Protein AF-A0A1H3NRC1-F1 (afdb_monomer_lite)

Foldseek 3Di:
DPPPPDPPDPPVVVVVVVVVVVVVVVVVVVCVVLLVCVVVVPPCSLVVLLVVLLVVLLVVLVVVCVVPVVVVVVDDPVVSVVSSVVSSVVSNVVSVVVSVVSNVVVVVD

pLDDT: mean 89.77, std 11.23, range [44.91, 98.19]

Structure (mmCIF, N/CA/C/O backbone):
data_AF-A0A1H3NRC1-F1
#
_entry.id   AF-A0A1H3NRC1-F1
#
loop_
_atom_site.group_PDB
_atom_site.id
_atom_site.type_symbol
_atom_site.label_atom_id
_atom_site.label_alt_id
_atom_site.label_comp_id
_atom_site.label_asym_id
_atom_site.label_entity_id
_atom_site.label_seq_id
_atom_site.pdbx_PDB_ins_code
_atom_site.Cartn_x
_atom_site.Cartn_y
_atom_site.Cartn_z
_atom_site.occupancy
_atom_site.B_iso_or_equiv
_atom_site.auth_seq_id
_atom_site.auth_comp_id
_atom_site.auth_asym_id
_atom_site.auth_atom_id
_atom_site.pdbx_PDB_model_num
ATOM 1 N N . MET A 1 1 ? -17.530 -25.794 -25.812 1.00 44.91 1 MET A N 1
ATOM 2 C CA . MET A 1 1 ? -16.752 -24.625 -26.272 1.00 44.91 1 MET A CA 1
ATOM 3 C C . MET A 1 1 ? -15.880 -24.192 -25.105 1.00 44.91 1 MET A C 1
ATOM 5 O O . MET A 1 1 ? -16.371 -23.549 -24.188 1.00 44.91 1 MET A O 1
ATOM 9 N N . PHE A 1 2 ? -14.641 -24.684 -25.049 1.00 48.12 2 PHE A N 1
ATOM 10 C CA . PHE A 1 2 ? -13.700 -24.308 -23.996 1.00 48.12 2 PHE A CA 1
ATOM 11 C C . PHE A 1 2 ? -13.270 -22.859 -24.251 1.00 48.12 2 PHE A C 1
ATOM 13 O O . PHE A 1 2 ? -12.447 -22.602 -25.121 1.00 48.12 2 PHE A O 1
ATOM 20 N N . LEU A 1 3 ? -13.864 -21.917 -23.515 1.00 51.00 3 LEU A N 1
ATOM 21 C CA . LEU A 1 3 ? -13.516 -20.488 -23.469 1.00 51.00 3 LEU A CA 1
ATOM 22 C C . LEU A 1 3 ? -12.163 -20.257 -22.756 1.00 51.00 3 LEU A C 1
ATOM 24 O O . LEU A 1 3 ? -12.018 -19.351 -21.945 1.00 51.00 3 LEU A O 1
ATOM 28 N N . GLY A 1 4 ? -11.178 -21.115 -23.018 1.00 59.69 4 GLY A N 1
ATOM 29 C CA . GLY A 1 4 ? -9.797 -20.953 -22.577 1.00 59.69 4 GLY A CA 1
ATOM 30 C C . GLY A 1 4 ? -9.014 -20.261 -23.679 1.00 59.69 4 GLY A C 1
ATOM 31 O O . GLY A 1 4 ? -8.250 -20.914 -24.384 1.00 59.69 4 GLY A O 1
ATOM 32 N N . ALA A 1 5 ? -9.272 -18.970 -23.881 1.00 59.03 5 ALA A N 1
ATOM 33 C CA . ALA A 1 5 ? -8.438 -18.158 -24.754 1.00 59.03 5 ALA A CA 1
ATOM 34 C C . ALA A 1 5 ? -7.034 -18.078 -24.123 1.00 59.03 5 ALA A C 1
ATOM 36 O O . ALA A 1 5 ? -6.894 -17.627 -22.989 1.00 59.03 5 ALA A O 1
ATOM 37 N N . ASP A 1 6 ? -6.036 -18.575 -24.856 1.00 58.72 6 ASP A N 1
ATOM 38 C CA . ASP A 1 6 ? -4.593 -18.508 -24.584 1.00 58.72 6 ASP A CA 1
ATOM 39 C C . ASP A 1 6 ? -4.021 -19.479 -23.534 1.00 58.72 6 ASP A C 1
ATOM 41 O O . ASP A 1 6 ? -3.395 -19.090 -22.547 1.00 58.72 6 ASP A O 1
ATOM 45 N N . PHE A 1 7 ? -4.166 -20.785 -23.791 1.00 63.78 7 PHE A N 1
ATOM 46 C CA . PHE A 1 7 ? -3.307 -21.808 -23.183 1.00 63.78 7 PHE A CA 1
ATOM 47 C C . PHE A 1 7 ? -2.110 -22.158 -24.093 1.00 63.78 7 PHE A C 1
ATOM 49 O O . PHE A 1 7 ? -2.315 -22.402 -25.283 1.00 63.78 7 PHE A O 1
ATOM 56 N N . PRO A 1 8 ? -0.882 -22.283 -23.547 1.00 70.06 8 PRO A N 1
ATOM 57 C CA . PRO A 1 8 ? -0.521 -22.046 -22.150 1.00 70.06 8 PRO A CA 1
ATOM 58 C C . PRO A 1 8 ? -0.483 -20.544 -21.814 1.00 70.06 8 PRO A C 1
ATOM 60 O O . PRO A 1 8 ? -0.090 -19.742 -22.663 1.00 70.06 8 PRO A O 1
ATOM 63 N N . PRO A 1 9 ? -0.845 -20.158 -20.574 1.00 71.25 9 PRO A N 1
ATOM 64 C CA . PRO A 1 9 ? -0.786 -18.765 -20.165 1.00 71.25 9 PRO A CA 1
ATOM 65 C C . PRO A 1 9 ? 0.649 -18.238 -20.313 1.00 71.25 9 PRO A C 1
ATOM 67 O O . PRO A 1 9 ? 1.608 -18.957 -20.002 1.00 71.25 9 PRO A O 1
ATOM 70 N N . PRO A 1 10 ? 0.826 -16.984 -20.760 1.00 79.25 10 PRO A N 1
ATOM 71 C CA . PRO A 1 10 ? 2.148 -16.401 -20.918 1.00 79.25 10 PRO A CA 1
ATOM 72 C C . PRO A 1 10 ? 2.884 -16.413 -19.579 1.00 79.25 10 PRO A C 1
ATOM 74 O O . PRO A 1 10 ? 2.287 -16.191 -18.528 1.00 79.25 10 PRO A O 1
ATOM 77 N N . ILE A 1 11 ? 4.203 -16.612 -19.605 1.00 80.56 11 ILE A N 1
ATOM 78 C CA . ILE A 1 11 ? 4.998 -16.777 -18.376 1.00 80.56 11 ILE A CA 1
ATOM 79 C C . ILE A 1 11 ? 4.831 -15.598 -17.398 1.00 80.56 11 ILE A C 1
ATOM 81 O O . ILE A 1 11 ? 4.873 -15.780 -16.185 1.00 80.56 11 ILE A O 1
ATOM 85 N N . GLY A 1 12 ? 4.571 -14.391 -17.919 1.00 79.56 12 GLY A N 1
ATOM 86 C CA . GLY A 1 12 ? 4.277 -13.191 -17.130 1.00 79.56 12 GLY A CA 1
ATOM 87 C C . GLY A 1 12 ? 3.026 -13.301 -16.252 1.00 79.56 12 GLY A C 1
ATOM 88 O O . GLY A 1 12 ? 2.988 -12.711 -15.176 1.00 79.56 12 GLY A O 1
ATOM 89 N N . PHE A 1 13 ? 2.032 -14.090 -16.663 1.00 83.44 13 PHE A N 1
ATOM 90 C CA . PHE A 1 13 ? 0.821 -14.337 -15.884 1.00 83.44 13 PHE A CA 1
ATOM 91 C C . PHE A 1 13 ? 1.118 -15.130 -14.605 1.00 83.44 13 PHE A C 1
ATOM 93 O O . PHE A 1 13 ? 0.605 -14.794 -13.540 1.00 83.44 13 PHE A O 1
ATOM 100 N N . LEU A 1 14 ? 2.012 -16.123 -14.679 1.00 86.56 14 LEU A N 1
ATOM 101 C CA . LEU A 1 14 ? 2.434 -16.900 -13.507 1.00 86.56 14 LEU A CA 1
ATOM 102 C C . LEU A 1 14 ? 3.141 -16.016 -12.469 1.00 86.56 14 LEU A C 1
ATOM 104 O O . LEU A 1 14 ? 2.874 -16.134 -11.275 1.00 86.56 14 LEU A O 1
ATOM 108 N N . TRP A 1 15 ? 3.986 -15.082 -12.919 1.00 85.44 15 TRP A N 1
ATOM 109 C CA . TRP A 1 15 ? 4.632 -14.102 -12.038 1.00 85.44 15 TRP A CA 1
ATOM 110 C C . TRP A 1 15 ? 3.629 -13.167 -11.362 1.00 85.44 15 TRP A C 1
ATOM 112 O O . TRP A 1 15 ? 3.802 -12.822 -10.194 1.00 85.44 15 TRP A O 1
ATOM 122 N N . LEU A 1 16 ? 2.567 -12.785 -12.073 1.00 87.75 16 LEU A N 1
ATOM 123 C CA . LEU A 1 16 ? 1.500 -11.953 -11.527 1.00 87.75 16 LEU A CA 1
ATOM 124 C C . LEU A 1 16 ? 0.700 -12.713 -10.459 1.00 87.75 16 LEU A C 1
ATOM 126 O O . LEU A 1 16 ? 0.477 -12.167 -9.381 1.00 87.75 16 LEU A O 1
ATOM 130 N N . ILE A 1 17 ? 0.343 -13.979 -10.706 1.00 91.25 17 ILE A N 1
ATOM 131 C CA . ILE A 1 17 ? -0.304 -14.836 -9.696 1.00 91.25 17 ILE A CA 1
ATOM 132 C C . ILE A 1 17 ? 0.574 -14.956 -8.451 1.00 91.25 17 ILE A C 1
ATOM 134 O O . ILE A 1 17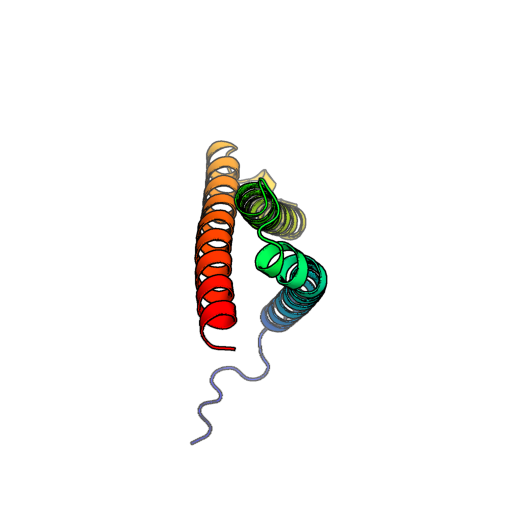 ? 0.080 -14.789 -7.336 1.00 91.25 17 ILE A O 1
ATOM 138 N N . LEU A 1 18 ? 1.872 -15.215 -8.628 1.00 92.19 18 LEU A N 1
ATOM 139 C CA . LEU A 1 18 ? 2.802 -15.334 -7.509 1.00 92.19 18 LEU A CA 1
ATOM 140 C C . LEU A 1 18 ? 2.878 -14.031 -6.701 1.00 92.19 18 LEU A C 1
ATOM 142 O O . LEU A 1 18 ? 2.828 -14.070 -5.473 1.00 92.19 18 LEU A O 1
ATOM 146 N N . LEU A 1 19 ? 2.948 -12.881 -7.377 1.00 92.69 19 LEU A N 1
ATOM 147 C CA . LEU A 1 19 ? 2.934 -11.573 -6.722 1.00 92.69 19 LEU A CA 1
ATOM 148 C C . LEU A 1 19 ? 1.644 -11.362 -5.921 1.00 92.69 19 LEU A C 1
ATOM 150 O O . LEU A 1 19 ? 1.714 -10.950 -4.765 1.00 92.69 19 LEU A O 1
ATOM 154 N N . ILE A 1 20 ? 0.481 -11.681 -6.499 1.00 93.81 20 ILE A N 1
ATOM 155 C CA . ILE A 1 20 ? -0.805 -11.594 -5.793 1.00 93.81 20 ILE A CA 1
ATOM 156 C C . ILE A 1 20 ? -0.803 -12.501 -4.563 1.00 93.81 20 ILE A C 1
ATOM 158 O O . ILE A 1 20 ? -1.180 -12.044 -3.490 1.00 93.81 20 ILE A O 1
ATOM 162 N N . ALA A 1 21 ? -0.343 -13.748 -4.681 1.00 96.38 21 ALA A N 1
ATOM 163 C CA . ALA A 1 21 ? -0.304 -14.684 -3.558 1.00 96.38 21 ALA A CA 1
ATOM 164 C C . ALA A 1 21 ? 0.584 -14.174 -2.407 1.00 96.38 21 ALA A C 1
ATOM 166 O O . ALA A 1 21 ? 0.220 -14.292 -1.236 1.00 96.38 21 ALA A O 1
ATOM 167 N N . ILE A 1 22 ? 1.725 -13.557 -2.729 1.00 96.44 22 ILE A N 1
ATOM 168 C CA . ILE A 1 22 ? 2.610 -12.933 -1.735 1.00 96.44 22 ILE A CA 1
ATOM 169 C C . ILE A 1 22 ? 1.917 -11.740 -1.064 1.00 96.44 22 ILE A C 1
ATOM 171 O O . ILE A 1 22 ? 1.932 -11.634 0.164 1.00 96.44 22 ILE A O 1
ATOM 175 N N . LEU A 1 23 ? 1.301 -10.850 -1.849 1.00 95.94 23 LEU A N 1
ATOM 176 C CA . LEU A 1 23 ? 0.588 -9.683 -1.323 1.00 95.94 23 LEU A CA 1
ATOM 177 C C . LEU A 1 23 ? -0.600 -10.093 -0.445 1.00 95.94 23 LEU A C 1
ATOM 179 O O . LEU A 1 23 ? -0.799 -9.502 0.616 1.00 95.94 23 LEU A O 1
ATOM 183 N N . ASP A 1 24 ? -1.333 -11.132 -0.839 1.00 96.19 24 ASP A N 1
ATOM 184 C CA . ASP A 1 24 ? -2.452 -11.679 -0.075 1.00 96.19 24 ASP A CA 1
ATOM 185 C C . ASP A 1 24 ? -1.984 -12.273 1.258 1.00 96.19 24 ASP A C 1
ATOM 187 O O . ASP A 1 24 ? -2.539 -11.960 2.311 1.00 96.19 24 ASP A O 1
ATOM 191 N N . PHE A 1 25 ? -0.882 -13.030 1.261 1.00 97.50 25 PHE A N 1
ATOM 192 C CA . PHE A 1 25 ? -0.295 -13.535 2.503 1.00 97.50 25 PHE A CA 1
ATOM 193 C C . PHE A 1 25 ? 0.139 -12.404 3.450 1.00 97.50 25 PHE A C 1
ATOM 195 O O . PHE A 1 25 ? -0.124 -12.461 4.658 1.00 97.50 25 PHE A O 1
ATOM 202 N N . ILE A 1 26 ? 0.776 -11.355 2.919 1.00 97.12 26 ILE A N 1
ATOM 203 C CA . ILE A 1 26 ? 1.169 -10.171 3.697 1.00 97.12 26 ILE A CA 1
ATOM 204 C C . ILE A 1 26 ? -0.073 -9.474 4.269 1.00 97.12 26 ILE A C 1
ATOM 206 O O . ILE A 1 26 ? -0.108 -9.148 5.461 1.00 97.12 26 ILE A O 1
ATOM 210 N N . GLN A 1 27 ? -1.109 -9.286 3.450 1.00 96.44 27 GLN A N 1
ATOM 211 C CA . GLN A 1 27 ? -2.373 -8.687 3.869 1.00 96.44 27 GLN A CA 1
ATOM 212 C C . GLN A 1 27 ? -3.078 -9.531 4.932 1.00 96.44 27 GLN A C 1
ATOM 214 O O . GLN A 1 27 ? -3.587 -8.977 5.905 1.00 96.44 27 GLN A O 1
ATOM 219 N N . TYR A 1 28 ? -3.067 -10.856 4.806 1.00 96.62 28 TYR A N 1
ATOM 220 C CA . TYR A 1 28 ? -3.618 -11.771 5.801 1.00 96.62 28 TYR A CA 1
ATOM 221 C C . TYR A 1 28 ? -2.914 -11.618 7.153 1.00 96.62 28 TYR A C 1
ATOM 223 O O . TYR A 1 28 ? -3.568 -11.456 8.187 1.00 96.62 28 TYR A O 1
ATOM 231 N N . LYS A 1 29 ? -1.576 -11.587 7.159 1.00 97.31 29 LYS A N 1
ATOM 232 C CA . LYS A 1 29 ? -0.794 -11.350 8.384 1.00 97.31 29 LYS A CA 1
ATOM 233 C C . LYS A 1 29 ? -1.068 -9.977 8.991 1.00 97.31 29 LYS A C 1
ATOM 235 O O . LYS A 1 29 ? -1.167 -9.859 10.213 1.00 97.31 29 LYS A O 1
ATOM 240 N N . TYR A 1 30 ? -1.230 -8.951 8.160 1.00 96.75 30 TYR A N 1
ATOM 241 C CA . TYR A 1 30 ? -1.640 -7.627 8.622 1.00 96.75 30 TYR A CA 1
ATOM 242 C C . TYR A 1 30 ? -3.041 -7.657 9.254 1.00 96.75 30 TYR A C 1
ATOM 244 O O . TYR A 1 30 ? -3.231 -7.148 10.362 1.00 96.75 30 TYR A O 1
ATOM 252 N N . LEU A 1 31 ? -4.001 -8.316 8.597 1.00 95.44 31 LEU A N 1
ATOM 253 C CA . LEU A 1 31 ? -5.396 -8.421 9.024 1.00 95.44 31 LEU A CA 1
ATOM 254 C C . LEU A 1 31 ? -5.534 -9.083 10.404 1.00 95.44 31 LEU A C 1
ATOM 256 O O . LEU A 1 31 ? -6.299 -8.586 11.234 1.00 95.44 31 LEU A O 1
ATOM 260 N N . GLN A 1 32 ? -4.756 -10.137 10.681 1.00 95.62 32 GLN A N 1
ATOM 261 C CA . GLN A 1 32 ? -4.734 -10.817 11.987 1.00 95.62 32 GLN A CA 1
ATOM 262 C C . GLN A 1 32 ? -4.458 -9.853 13.151 1.00 95.62 32 GLN A C 1
ATOM 264 O O . GLN A 1 32 ? -5.068 -9.970 14.211 1.00 95.62 32 GLN A O 1
ATOM 269 N N . ASN A 1 33 ? -3.579 -8.870 12.942 1.00 94.25 33 ASN A N 1
ATOM 270 C CA . ASN A 1 33 ? -3.253 -7.859 13.947 1.00 94.25 33 ASN A CA 1
ATOM 271 C C . ASN A 1 33 ? -4.196 -6.653 13.895 1.00 94.25 33 ASN A C 1
ATOM 273 O O . ASN A 1 33 ? -4.435 -6.007 14.918 1.00 94.25 33 ASN A O 1
ATOM 277 N N . PHE A 1 34 ? -4.702 -6.322 12.709 1.00 95.38 34 PHE A N 1
ATOM 278 C CA . PHE A 1 34 ? -5.562 -5.170 12.475 1.00 95.38 34 PHE A CA 1
ATOM 279 C C . PHE A 1 34 ? -6.959 -5.355 13.076 1.00 95.38 34 PHE A C 1
ATOM 281 O O . PHE A 1 34 ? -7.454 -4.434 13.722 1.00 95.38 34 PHE A O 1
ATOM 288 N N . LEU A 1 35 ? -7.578 -6.533 12.930 1.00 94.62 35 LEU A N 1
ATOM 289 C CA . LEU A 1 35 ? -8.944 -6.782 13.412 1.00 94.62 35 LEU A CA 1
ATOM 290 C C . LEU A 1 35 ? -9.106 -6.614 14.936 1.00 94.62 35 LEU A C 1
ATOM 292 O O . LEU A 1 35 ? -10.023 -5.890 15.337 1.00 94.62 35 LEU A O 1
ATOM 296 N N . PRO A 1 36 ? -8.240 -7.186 15.802 1.00 94.12 36 PRO A N 1
ATOM 297 C CA . PRO A 1 36 ? -8.309 -6.938 17.244 1.00 94.12 36 PRO A CA 1
ATOM 298 C C . PRO A 1 36 ? -8.155 -5.452 17.584 1.00 94.12 36 PRO A C 1
ATOM 300 O O . PRO A 1 36 ? -8.944 -4.899 18.345 1.00 94.12 36 PRO A O 1
ATOM 303 N N . GLN A 1 37 ? -7.203 -4.767 16.942 1.00 94.38 37 GLN A N 1
ATOM 304 C CA . GLN A 1 37 ? -6.969 -3.336 17.165 1.00 94.38 37 GLN A CA 1
ATOM 305 C C . GLN A 1 37 ? -8.151 -2.470 16.707 1.00 94.38 37 GLN A C 1
ATOM 307 O O . GLN A 1 37 ? -8.426 -1.431 17.315 1.00 94.38 37 GLN A O 1
ATOM 312 N N . LEU A 1 38 ? -8.839 -2.885 15.639 1.00 93.00 38 LEU A N 1
ATOM 313 C CA . LEU A 1 38 ? -10.028 -2.212 15.126 1.00 93.00 38 LEU A CA 1
ATOM 314 C C . LEU A 1 38 ? -11.201 -2.377 16.096 1.00 93.00 38 LEU A C 1
ATOM 316 O O . LEU A 1 38 ? -11.886 -1.397 16.392 1.00 93.00 38 LEU A O 1
ATOM 320 N N . ARG A 1 39 ? -11.377 -3.582 16.654 1.00 91.75 39 ARG A N 1
ATOM 321 C CA . ARG A 1 39 ? -12.379 -3.872 17.692 1.00 91.75 39 ARG A CA 1
ATOM 322 C C . ARG A 1 39 ? -12.138 -3.056 18.964 1.00 91.75 39 ARG A C 1
ATOM 324 O O . ARG A 1 39 ? -13.0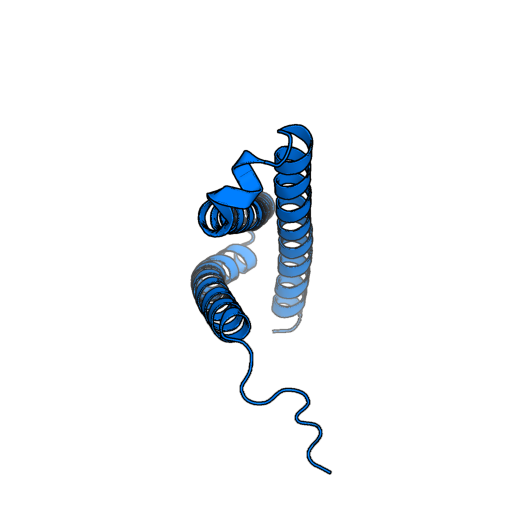76 -2.480 19.506 1.00 91.75 39 ARG A O 1
ATOM 331 N N . GLU A 1 40 ? -10.885 -2.940 19.393 1.00 93.00 40 GLU A N 1
ATOM 332 C CA . GLU A 1 40 ? -10.472 -2.146 20.561 1.00 93.00 4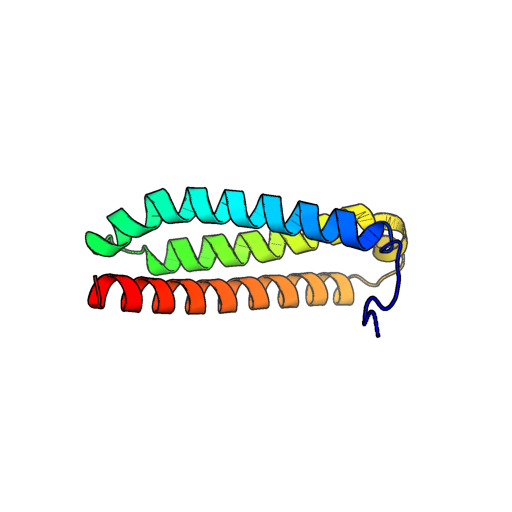0 GLU A CA 1
ATOM 333 C C . GLU A 1 40 ? -10.474 -0.625 20.313 1.00 93.00 40 GLU A C 1
ATOM 335 O O . GLU A 1 40 ? -10.144 0.150 21.211 1.00 93.00 40 GLU A O 1
ATOM 340 N N . LYS A 1 41 ? -10.837 -0.166 19.103 1.00 87.56 41 LYS A N 1
ATOM 341 C CA . LYS A 1 41 ? -10.853 1.256 18.704 1.00 87.56 41 LYS A CA 1
ATOM 342 C C . LYS A 1 41 ? -9.529 1.971 19.000 1.00 87.56 41 LYS A C 1
ATOM 344 O O . LYS A 1 41 ? -9.502 3.118 19.455 1.00 87.56 41 LYS A O 1
ATOM 349 N N . LYS A 1 42 ? -8.410 1.295 18.729 1.00 89.69 42 LYS A N 1
ATOM 350 C CA . LYS A 1 42 ? -7.071 1.827 18.998 1.00 89.69 42 LYS A CA 1
ATOM 351 C C . LYS A 1 42 ? -6.851 3.160 18.273 1.00 89.69 42 LYS A C 1
ATOM 353 O O . LYS A 1 42 ? -7.158 3.307 17.087 1.00 89.69 42 LYS A O 1
ATOM 358 N N . LYS A 1 43 ? -6.274 4.141 18.977 1.00 89.44 43 LYS A N 1
ATOM 359 C CA . LYS A 1 43 ? -5.975 5.466 18.409 1.00 89.44 43 LYS A CA 1
ATOM 360 C C . LYS A 1 43 ? -5.051 5.350 17.189 1.00 89.44 43 LYS A C 1
ATOM 362 O O . LYS A 1 43 ? -4.129 4.534 17.165 1.00 89.44 43 LYS A O 1
ATOM 367 N N . ASN A 1 44 ? -5.286 6.207 16.195 1.00 92.50 44 ASN A N 1
ATOM 368 C CA . ASN A 1 44 ? -4.495 6.339 14.962 1.00 92.50 44 ASN A CA 1
ATOM 369 C C . ASN A 1 44 ? -4.426 5.077 14.080 1.00 92.50 44 ASN A C 1
ATOM 371 O O . ASN A 1 44 ? -3.582 5.004 13.186 1.00 92.50 44 ASN A O 1
ATOM 375 N N . LEU A 1 45 ? -5.302 4.087 14.288 1.00 94.44 45 LEU A N 1
ATOM 376 C CA . LEU A 1 45 ? -5.282 2.849 13.503 1.00 94.44 45 LEU A CA 1
ATOM 377 C C . LEU A 1 45 ? -5.582 3.094 12.017 1.00 94.44 45 LEU A C 1
ATOM 379 O O . LEU A 1 45 ? -4.936 2.489 11.167 1.00 94.44 45 LEU A O 1
ATOM 383 N N . PHE A 1 46 ? -6.486 4.029 11.704 1.00 95.38 46 PHE A N 1
ATOM 384 C CA . PHE A 1 46 ? -6.784 4.418 10.322 1.00 95.38 46 PHE A CA 1
ATOM 385 C C . PHE A 1 46 ? -5.538 4.928 9.596 1.00 95.38 46 PHE A C 1
ATOM 387 O O . PHE A 1 46 ? -5.240 4.474 8.499 1.00 95.38 46 PHE A O 1
ATOM 394 N N . ILE A 1 47 ? -4.767 5.813 10.237 1.00 96.12 47 ILE A N 1
ATOM 395 C CA . ILE A 1 47 ? -3.537 6.372 9.659 1.00 96.12 47 ILE A CA 1
ATOM 396 C C . ILE A 1 47 ? -2.504 5.264 9.437 1.00 96.12 47 ILE A C 1
ATOM 398 O O . ILE A 1 47 ? -1.892 5.201 8.375 1.00 96.12 47 ILE A O 1
ATOM 402 N N . LYS A 1 48 ? -2.336 4.349 10.401 1.00 95.88 48 LYS A N 1
ATOM 403 C CA . LYS A 1 48 ? -1.421 3.204 10.255 1.00 95.88 48 LYS A CA 1
ATOM 404 C C . LYS A 1 48 ? -1.814 2.298 9.087 1.00 95.88 48 LYS A C 1
ATOM 406 O O . LYS A 1 48 ? -0.945 1.882 8.332 1.00 95.88 48 LYS A O 1
ATOM 411 N N . ASN A 1 49 ? -3.106 2.019 8.934 1.00 96.56 49 ASN A N 1
ATOM 412 C CA . ASN A 1 49 ? -3.658 1.267 7.808 1.00 96.56 49 ASN A CA 1
ATOM 413 C C . ASN A 1 49 ? -3.435 1.981 6.476 1.00 96.56 49 ASN A C 1
ATOM 415 O O . ASN A 1 49 ? -2.922 1.392 5.530 1.00 96.56 49 ASN A O 1
ATOM 419 N N . PHE A 1 50 ? -3.763 3.268 6.423 1.00 97.38 50 PHE A N 1
ATOM 420 C CA . PHE A 1 50 ? -3.579 4.087 5.235 1.00 97.38 50 PHE A CA 1
ATOM 421 C C . PHE A 1 50 ? -2.112 4.100 4.783 1.00 97.38 50 PHE A C 1
ATOM 423 O O . PHE A 1 50 ? -1.820 3.833 3.617 1.00 97.38 50 PHE A O 1
ATOM 430 N N . LEU A 1 51 ? -1.179 4.323 5.715 1.00 97.31 51 LEU A N 1
ATOM 431 C CA . LEU A 1 51 ? 0.256 4.274 5.438 1.00 97.31 51 LEU A CA 1
ATOM 432 C C . LEU A 1 51 ? 0.714 2.883 4.998 1.00 97.31 51 LEU A C 1
ATOM 434 O O . LEU A 1 51 ? 1.470 2.792 4.038 1.00 97.31 51 LEU A O 1
ATOM 438 N N . PHE A 1 52 ? 0.245 1.813 5.645 1.00 97.44 52 PHE A N 1
ATOM 439 C CA . PHE A 1 52 ? 0.596 0.440 5.270 1.00 97.44 52 PHE A CA 1
ATOM 440 C C . PHE A 1 52 ? 0.275 0.152 3.797 1.00 97.44 52 PHE A C 1
ATOM 442 O O . PHE A 1 52 ? 1.153 -0.279 3.052 1.00 97.44 52 PHE A O 1
ATOM 449 N N . PHE A 1 53 ? -0.943 0.464 3.350 1.00 97.88 53 PHE A N 1
ATOM 450 C CA . PHE A 1 53 ? -1.335 0.225 1.960 1.00 97.88 53 PHE A CA 1
ATOM 451 C C . PHE A 1 53 ? -0.689 1.200 0.967 1.00 97.88 53 PHE A C 1
ATOM 453 O O . PHE A 1 53 ? -0.344 0.798 -0.143 1.00 97.88 53 PHE A O 1
ATOM 460 N N . THR A 1 54 ? -0.454 2.453 1.367 1.00 97.88 54 THR A N 1
ATOM 461 C CA . THR A 1 54 ? 0.256 3.433 0.524 1.00 97.88 54 THR A CA 1
ATOM 462 C C . THR A 1 54 ? 1.710 3.009 0.299 1.00 97.88 54 THR A C 1
ATOM 464 O O . THR A 1 54 ? 2.184 2.989 -0.836 1.00 97.88 54 THR A O 1
ATOM 467 N N . ILE A 1 55 ? 2.408 2.600 1.366 1.00 97.69 55 ILE A N 1
ATOM 468 C CA . ILE A 1 55 ? 3.772 2.057 1.299 1.00 97.69 55 ILE A CA 1
ATOM 469 C C . ILE A 1 55 ? 3.786 0.761 0.484 1.00 97.69 55 ILE A C 1
ATOM 471 O O . ILE A 1 55 ? 4.694 0.572 -0.318 1.00 97.69 55 ILE A O 1
ATOM 475 N N . GLY A 1 56 ? 2.772 -0.098 0.631 1.00 97.00 56 GLY A N 1
ATOM 476 C CA . GLY A 1 56 ? 2.605 -1.292 -0.199 1.00 97.00 56 GLY A CA 1
ATOM 477 C C . GLY A 1 56 ? 2.528 -0.964 -1.694 1.00 97.00 56 GLY A C 1
ATOM 478 O O . GLY A 1 56 ? 3.250 -1.565 -2.486 1.00 97.00 56 GLY A O 1
ATOM 479 N N . GLY A 1 57 ? 1.732 0.040 -2.079 1.00 96.94 57 GLY A N 1
ATOM 480 C CA . GLY A 1 57 ? 1.654 0.522 -3.464 1.00 96.94 57 GLY A CA 1
ATOM 481 C C . GLY A 1 57 ? 2.994 1.042 -3.996 1.00 96.94 57 GLY A C 1
ATOM 482 O O . GLY A 1 57 ? 3.406 0.685 -5.101 1.00 96.94 57 GLY A O 1
ATOM 483 N N . ILE A 1 58 ? 3.728 1.808 -3.181 1.00 97.44 58 ILE A N 1
ATOM 484 C CA . ILE A 1 58 ? 5.086 2.272 -3.517 1.00 97.44 58 ILE A CA 1
ATOM 485 C C . ILE A 1 58 ? 6.046 1.085 -3.673 1.00 97.44 58 ILE A C 1
ATOM 487 O O . ILE A 1 58 ? 6.806 1.034 -4.637 1.00 97.44 58 ILE A O 1
ATOM 491 N N . ALA A 1 59 ? 6.008 0.111 -2.763 1.00 96.62 59 ALA A N 1
ATOM 492 C CA . ALA A 1 59 ? 6.875 -1.063 -2.808 1.00 96.62 59 ALA A CA 1
ATOM 493 C C . ALA A 1 59 ? 6.631 -1.902 -4.070 1.00 96.62 59 ALA A C 1
ATOM 495 O O . ALA A 1 59 ? 7.586 -2.276 -4.751 1.00 96.62 59 ALA A O 1
ATOM 496 N N . VAL A 1 60 ? 5.363 -2.129 -4.432 1.00 95.88 60 VAL A N 1
ATOM 497 C CA . VAL A 1 60 ? 4.989 -2.800 -5.687 1.00 95.88 60 VAL A CA 1
ATOM 498 C C . VAL A 1 60 ? 5.487 -2.001 -6.891 1.00 95.88 60 VAL A C 1
ATOM 500 O O . VAL A 1 60 ? 6.076 -2.574 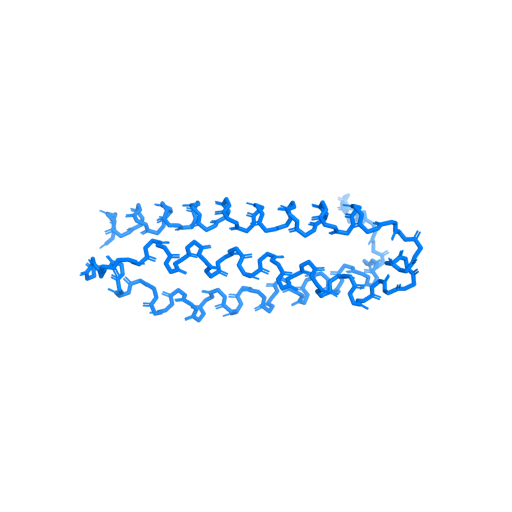-7.806 1.00 95.88 60 VAL A O 1
ATOM 503 N N . SER A 1 61 ? 5.328 -0.676 -6.877 1.00 95.44 61 SER A N 1
ATOM 504 C CA . SER A 1 61 ? 5.847 0.192 -7.936 1.00 95.44 61 SER A CA 1
ATOM 505 C C . SER A 1 61 ? 7.353 0.039 -8.134 1.00 95.44 61 SER A C 1
ATOM 507 O O . SER A 1 61 ? 7.815 -0.173 -9.256 1.00 95.44 61 SER A O 1
ATOM 509 N N . LEU A 1 62 ? 8.122 0.126 -7.047 1.00 94.38 62 LEU A N 1
ATOM 510 C CA . LEU A 1 62 ? 9.578 -0.014 -7.078 1.00 94.38 62 LEU A CA 1
ATOM 511 C C . LEU A 1 62 ? 10.001 -1.411 -7.538 1.00 94.38 62 LEU A C 1
ATOM 513 O O . LEU A 1 62 ? 10.941 -1.535 -8.319 1.00 94.38 62 LEU A O 1
ATOM 517 N N . PHE A 1 63 ? 9.280 -2.452 -7.118 1.00 93.38 63 PHE A N 1
ATOM 518 C CA . PHE A 1 63 ? 9.515 -3.821 -7.568 1.00 93.38 63 PHE A CA 1
ATOM 519 C C . PHE A 1 63 ? 9.372 -3.957 -9.092 1.00 93.38 63 PHE A C 1
ATOM 521 O O . PHE A 1 63 ? 10.254 -4.514 -9.749 1.00 93.38 63 PHE A O 1
ATOM 528 N N . PHE A 1 64 ? 8.319 -3.381 -9.683 1.00 90.94 64 PHE A N 1
ATOM 529 C CA . PHE A 1 64 ? 8.144 -3.381 -11.140 1.00 90.94 64 PHE A CA 1
ATOM 530 C C . PHE A 1 64 ? 9.242 -2.599 -11.866 1.00 90.94 64 PHE A C 1
ATOM 532 O O . PHE A 1 64 ? 9.773 -3.085 -12.869 1.00 90.94 64 PHE A O 1
ATOM 539 N N . LEU A 1 65 ? 9.616 -1.425 -11.350 1.00 91.19 65 LEU A N 1
ATOM 540 C CA . LEU A 1 65 ? 10.697 -0.615 -11.920 1.00 91.19 65 LEU A CA 1
ATOM 541 C C . LEU A 1 65 ? 12.049 -1.342 -11.870 1.00 91.19 65 LEU A C 1
ATOM 543 O O . LEU A 1 65 ? 12.817 -1.254 -12.830 1.00 91.19 65 LEU A O 1
ATOM 547 N N . ALA A 1 66 ? 12.313 -2.099 -10.801 1.00 89.06 66 ALA A N 1
ATOM 548 C CA . ALA A 1 66 ? 13.525 -2.901 -10.654 1.00 89.06 66 ALA A CA 1
ATOM 549 C C . ALA A 1 66 ? 13.572 -4.074 -11.649 1.00 89.06 66 ALA A C 1
ATOM 551 O O . ALA A 1 66 ? 14.609 -4.320 -12.265 1.00 89.06 66 ALA A O 1
ATOM 552 N N . ILE A 1 67 ? 12.449 -4.769 -11.868 1.00 87.50 67 ILE A N 1
ATOM 553 C CA . ILE A 1 67 ? 12.372 -5.874 -12.843 1.00 87.50 67 ILE A CA 1
ATOM 554 C C . ILE A 1 67 ? 12.516 -5.363 -14.280 1.00 87.50 67 ILE A C 1
ATOM 556 O O . ILE A 1 67 ? 13.151 -6.007 -15.118 1.00 87.50 67 ILE A O 1
ATOM 560 N N . LYS A 1 68 ? 11.934 -4.201 -14.590 1.00 84.81 68 LYS A N 1
ATOM 561 C CA . LYS A 1 68 ? 11.952 -3.598 -15.931 1.00 84.81 68 LYS A CA 1
ATOM 562 C C . LYS A 1 68 ? 13.066 -2.561 -16.106 1.00 84.81 68 LYS A C 1
ATOM 564 O O . LYS A 1 68 ? 12.914 -1.648 -16.909 1.00 84.81 68 LYS A O 1
ATOM 569 N N . ASN A 1 69 ? 14.209 -2.745 -15.438 1.00 78.69 69 ASN A N 1
ATOM 570 C CA . ASN A 1 69 ? 15.302 -1.766 -15.371 1.00 78.69 69 ASN A CA 1
ATOM 571 C C . ASN A 1 69 ? 15.729 -1.179 -16.734 1.00 78.69 69 ASN A C 1
ATOM 573 O O . ASN A 1 69 ? 15.924 0.023 -16.843 1.00 78.69 69 ASN A O 1
ATOM 577 N N . LYS A 1 70 ? 15.813 -1.996 -17.798 1.00 76.56 70 LYS A N 1
ATOM 578 C CA . LYS A 1 70 ? 16.148 -1.499 -19.149 1.00 76.56 70 LYS A CA 1
ATOM 579 C C . LYS A 1 70 ? 15.167 -0.432 -19.646 1.00 76.56 70 LYS A C 1
ATOM 581 O O . LYS A 1 70 ? 15.592 0.605 -20.124 1.00 76.56 70 LYS A O 1
ATOM 586 N N . ILE A 1 71 ? 13.871 -0.682 -19.472 1.00 75.62 71 ILE A N 1
ATOM 587 C CA . ILE A 1 71 ? 12.809 0.251 -19.853 1.00 75.62 71 ILE A CA 1
ATOM 588 C C . ILE A 1 71 ? 12.822 1.452 -18.895 1.00 75.62 71 ILE A C 1
ATOM 590 O O . ILE A 1 71 ? 12.709 2.589 -19.329 1.00 75.62 71 ILE A O 1
ATOM 594 N N . THR A 1 72 ? 13.032 1.222 -17.597 1.00 77.62 72 THR A N 1
ATOM 595 C CA . THR A 1 72 ? 13.124 2.285 -16.583 1.00 77.62 72 THR A CA 1
ATOM 596 C C . THR A 1 72 ? 14.234 3.299 -16.881 1.00 77.62 72 THR A C 1
ATOM 598 O O . THR A 1 72 ? 14.026 4.487 -16.670 1.00 77.62 72 THR A O 1
ATOM 601 N N . LEU A 1 73 ? 15.387 2.853 -17.391 1.00 77.56 73 LEU A N 1
ATOM 602 C CA . LEU A 1 73 ? 16.519 3.724 -17.741 1.00 77.56 73 LEU A CA 1
ATOM 603 C C . LEU A 1 73 ? 16.260 4.594 -18.981 1.00 77.56 73 LEU A C 1
ATOM 605 O O . LEU A 1 73 ? 16.867 5.652 -19.120 1.00 77.56 73 LEU A O 1
ATOM 609 N N . GLU A 1 74 ? 15.369 4.157 -19.871 1.00 83.44 74 GLU A N 1
ATOM 610 C CA . GLU A 1 74 ? 14.992 4.887 -21.089 1.00 83.44 74 GLU A CA 1
ATOM 611 C C . GLU A 1 74 ? 13.844 5.879 -20.845 1.00 83.44 74 GLU A C 1
ATOM 613 O O . GLU A 1 74 ? 13.639 6.819 -21.616 1.00 83.44 74 GLU A O 1
ATOM 618 N N . ILE A 1 75 ? 13.087 5.690 -19.764 1.00 83.81 75 ILE A N 1
ATOM 619 C CA . ILE A 1 75 ? 11.953 6.536 -19.413 1.00 83.81 75 ILE A CA 1
ATOM 620 C C . ILE A 1 75 ? 12.429 7.759 -18.607 1.00 83.81 75 ILE A C 1
ATOM 622 O O . ILE A 1 75 ? 13.170 7.649 -17.634 1.00 83.81 75 ILE A O 1
ATOM 626 N N . GLY A 1 76 ? 11.935 8.950 -18.963 1.00 88.31 76 GLY A N 1
ATOM 627 C CA . GLY A 1 76 ? 12.215 10.183 -18.221 1.00 88.31 76 GLY A CA 1
ATOM 628 C C . GLY A 1 76 ? 11.739 10.154 -16.758 1.00 88.31 76 GLY A C 1
ATOM 629 O O . GLY A 1 76 ? 10.698 9.583 -16.433 1.00 88.31 76 GLY A O 1
ATOM 630 N N . MET A 1 77 ? 12.470 10.845 -15.876 1.00 89.06 77 MET A N 1
ATOM 631 C CA . MET A 1 77 ? 12.224 10.865 -14.423 1.00 89.06 77 MET A CA 1
ATOM 632 C C . MET A 1 77 ? 10.789 11.271 -14.038 1.00 89.06 77 MET A C 1
ATOM 634 O O . MET A 1 77 ? 10.230 10.752 -13.074 1.00 89.06 77 MET A O 1
ATOM 638 N N . SER A 1 78 ? 10.157 12.158 -14.812 1.00 91.75 78 SER A N 1
ATOM 639 C CA . SER A 1 78 ? 8.761 12.565 -14.608 1.00 91.75 78 SER A CA 1
ATOM 640 C C . SER A 1 78 ? 7.789 11.385 -14.685 1.00 91.75 78 SER A C 1
ATOM 642 O O . SER A 1 78 ? 6.917 11.250 -13.831 1.00 91.75 78 SER A O 1
ATOM 644 N N . ASN A 1 79 ? 7.969 10.489 -15.654 1.00 92.00 79 ASN A N 1
ATOM 645 C CA . ASN A 1 79 ? 7.118 9.313 -15.829 1.00 92.00 79 ASN A CA 1
ATOM 646 C C . ASN A 1 79 ? 7.317 8.294 -14.700 1.00 92.00 79 ASN A C 1
ATOM 648 O O . ASN A 1 79 ? 6.347 7.684 -14.257 1.00 92.00 79 ASN A O 1
ATOM 652 N N . ILE A 1 80 ? 8.546 8.147 -14.188 1.00 92.62 80 ILE A N 1
ATOM 653 C CA . ILE A 1 80 ? 8.835 7.299 -13.020 1.00 92.62 80 ILE A CA 1
ATOM 654 C C . ILE A 1 80 ? 8.084 7.819 -11.789 1.00 92.62 80 ILE A C 1
ATOM 656 O O . ILE A 1 80 ? 7.438 7.047 -11.079 1.00 92.62 80 ILE A O 1
ATOM 660 N N . ILE A 1 81 ? 8.128 9.133 -11.553 1.00 94.56 81 ILE A N 1
ATOM 661 C CA . ILE A 1 81 ? 7.424 9.766 -10.431 1.00 94.56 81 ILE A CA 1
ATOM 662 C C . ILE A 1 81 ? 5.910 9.589 -10.577 1.00 94.56 81 ILE A C 1
ATOM 664 O O . ILE A 1 81 ? 5.251 9.216 -9.608 1.00 94.56 81 ILE A O 1
ATOM 668 N N . ILE A 1 82 ? 5.360 9.804 -11.777 1.00 95.69 82 ILE A N 1
ATOM 669 C CA . ILE A 1 82 ? 3.929 9.607 -12.050 1.00 95.69 82 ILE A CA 1
ATOM 670 C C . ILE A 1 82 ? 3.530 8.151 -11.795 1.00 95.69 82 ILE A C 1
ATOM 672 O O . ILE A 1 82 ? 2.529 7.907 -11.128 1.00 95.69 82 ILE A O 1
ATOM 676 N N . TRP A 1 83 ? 4.323 7.183 -12.258 1.00 94.94 83 TRP A N 1
ATOM 677 C CA . TRP A 1 83 ? 4.071 5.759 -12.033 1.00 94.94 83 TRP A CA 1
ATOM 678 C C . TRP A 1 83 ? 4.001 5.410 -10.540 1.00 94.94 83 TRP A C 1
ATOM 680 O O . TRP A 1 83 ? 3.028 4.801 -10.086 1.00 94.94 83 TRP A O 1
ATOM 690 N N . ILE A 1 84 ? 4.988 5.868 -9.761 1.00 96.19 84 ILE A N 1
ATOM 691 C CA . ILE A 1 84 ? 5.008 5.672 -8.306 1.00 96.19 84 ILE A CA 1
ATOM 692 C C . ILE A 1 84 ? 3.798 6.347 -7.657 1.00 96.19 84 ILE A C 1
ATOM 694 O O . ILE A 1 84 ? 3.139 5.732 -6.820 1.00 96.19 84 ILE A O 1
ATOM 698 N N . ALA A 1 85 ? 3.476 7.582 -8.049 1.00 97.19 85 ALA A N 1
ATOM 699 C CA . ALA A 1 85 ? 2.345 8.322 -7.500 1.00 97.19 85 ALA A CA 1
ATOM 700 C C . ALA A 1 85 ? 1.006 7.622 -7.778 1.00 97.19 85 ALA A C 1
ATOM 702 O O . ALA A 1 85 ? 0.177 7.513 -6.876 1.00 97.19 85 ALA A O 1
ATOM 703 N N . VAL A 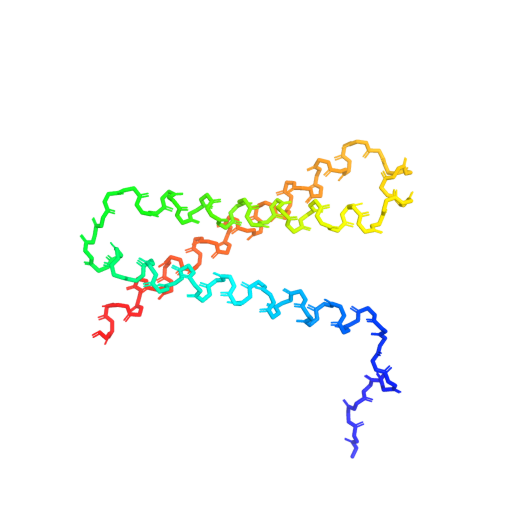1 86 ? 0.809 7.096 -8.991 1.00 97.81 86 VAL A N 1
ATOM 704 C CA . VAL A 1 86 ? -0.406 6.363 -9.376 1.00 97.81 86 VAL A CA 1
ATOM 705 C C . VAL A 1 86 ? -0.564 5.091 -8.546 1.00 97.81 86 VAL A C 1
ATOM 707 O O . VAL A 1 86 ? -1.643 4.852 -8.004 1.00 97.81 86 VAL A O 1
ATOM 710 N N . LEU A 1 87 ? 0.496 4.292 -8.386 1.00 97.44 87 LEU A N 1
ATOM 711 C CA . LEU A 1 87 ? 0.422 3.065 -7.586 1.00 97.44 87 LEU A CA 1
ATOM 712 C C . LEU A 1 87 ? 0.311 3.338 -6.082 1.00 97.44 87 LEU A C 1
ATOM 714 O O . LEU A 1 87 ? -0.414 2.625 -5.386 1.00 97.44 87 LEU A O 1
ATOM 718 N N . ALA A 1 88 ? 0.957 4.389 -5.577 1.00 97.81 88 ALA A N 1
ATOM 719 C CA . ALA A 1 88 ? 0.778 4.844 -4.201 1.00 97.81 88 ALA A CA 1
ATOM 720 C C . ALA A 1 88 ? -0.676 5.267 -3.943 1.00 97.81 88 ALA A C 1
ATOM 722 O O . ALA A 1 88 ? -1.259 4.883 -2.930 1.00 97.81 88 ALA A O 1
ATOM 723 N N . LEU A 1 89 ? -1.279 6.008 -4.878 1.00 98.06 89 LEU A N 1
ATOM 724 C CA . LEU A 1 89 ? -2.670 6.449 -4.801 1.00 98.06 89 LEU A CA 1
ATOM 725 C C . LEU A 1 89 ? -3.648 5.272 -4.909 1.00 98.06 89 LEU A C 1
ATOM 727 O O . LEU A 1 89 ? -4.607 5.210 -4.143 1.00 98.06 89 LEU A O 1
ATOM 731 N N . ALA A 1 90 ? -3.382 4.302 -5.786 1.00 97.88 90 ALA A 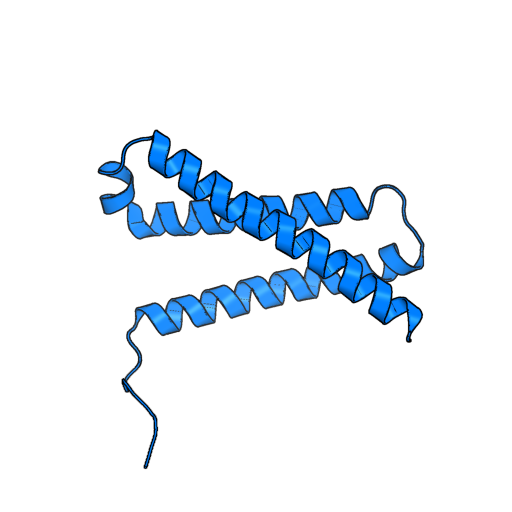N 1
ATOM 732 C CA . ALA A 1 90 ? -4.156 3.063 -5.850 1.00 97.88 90 ALA A CA 1
ATOM 733 C C . ALA A 1 90 ? -4.097 2.292 -4.518 1.00 97.88 90 ALA A C 1
ATOM 735 O O . ALA A 1 90 ? -5.135 1.870 -4.004 1.00 97.88 90 ALA A O 1
ATOM 736 N N . GLY A 1 91 ? -2.907 2.179 -3.916 1.00 97.56 91 GLY A N 1
ATOM 737 C CA . GLY A 1 91 ? -2.726 1.604 -2.580 1.00 97.56 91 GLY A CA 1
ATOM 738 C C . GLY A 1 91 ? -3.491 2.377 -1.502 1.00 97.56 91 GLY A C 1
ATOM 739 O O . GLY A 1 91 ? -4.202 1.782 -0.698 1.00 97.56 91 GLY A O 1
ATOM 740 N N . ALA A 1 92 ? -3.427 3.708 -1.519 1.00 97.94 92 ALA A N 1
ATOM 741 C CA . ALA A 1 92 ? -4.164 4.567 -0.595 1.00 97.94 92 ALA A CA 1
ATOM 742 C C . ALA A 1 92 ? -5.686 4.351 -0.687 1.00 97.94 92 ALA A C 1
ATOM 744 O O . ALA A 1 92 ? -6.336 4.127 0.337 1.00 97.94 92 ALA A O 1
ATOM 745 N N . ILE A 1 93 ? -6.248 4.355 -1.903 1.00 98.19 93 ILE A N 1
ATOM 746 C CA . ILE A 1 93 ? -7.674 4.073 -2.146 1.00 98.19 93 ILE A CA 1
ATOM 747 C C . ILE A 1 93 ? -8.030 2.679 -1.629 1.00 98.19 93 ILE A C 1
ATOM 749 O O . ILE A 1 93 ? -9.010 2.527 -0.898 1.00 98.19 93 ILE A O 1
ATOM 753 N N . TYR A 1 94 ? -7.209 1.674 -1.944 1.00 96.81 94 TYR A N 1
ATOM 754 C CA . TYR A 1 94 ? -7.425 0.314 -1.465 1.00 96.81 94 TYR A CA 1
ATOM 755 C C . TYR A 1 94 ? -7.438 0.243 0.066 1.00 96.81 94 TYR A C 1
ATOM 757 O O . TYR A 1 94 ? -8.331 -0.373 0.642 1.00 96.81 94 TYR A O 1
ATOM 765 N N . GLY A 1 95 ? -6.520 0.937 0.744 1.00 97.19 95 GLY A N 1
ATOM 766 C CA . GLY A 1 95 ? -6.490 1.006 2.204 1.00 97.19 95 GLY A CA 1
ATOM 767 C C . GLY A 1 95 ? -7.735 1.654 2.809 1.00 97.19 95 GLY A C 1
ATOM 768 O O . GLY A 1 95 ? -8.223 1.193 3.846 1.00 97.19 95 GLY A O 1
ATOM 769 N N . VAL A 1 96 ? -8.290 2.681 2.158 1.00 97.81 96 VAL A N 1
ATOM 770 C CA . VAL A 1 96 ? -9.568 3.295 2.554 1.00 97.81 96 VAL A CA 1
ATOM 771 C C . VAL A 1 96 ? -10.719 2.297 2.390 1.00 97.81 96 VAL A C 1
ATOM 773 O O . VAL A 1 96 ? -11.492 2.097 3.329 1.00 97.81 96 VAL A O 1
ATOM 776 N N . CYS A 1 97 ? -10.810 1.619 1.243 1.00 97.81 97 CYS A N 1
ATOM 777 C CA . CYS A 1 97 ? -11.819 0.584 1.004 1.00 97.81 97 CYS A CA 1
ATOM 778 C C . CYS A 1 97 ? -11.710 -0.566 2.016 1.00 97.81 97 CYS A C 1
ATOM 780 O O . CYS A 1 97 ? -12.715 -0.961 2.607 1.00 97.81 97 CYS A O 1
ATOM 782 N N . PHE A 1 98 ? -10.494 -1.054 2.268 1.00 96.94 98 PHE A N 1
ATOM 783 C CA . PHE A 1 98 ? -10.204 -2.110 3.235 1.00 96.94 98 PHE A CA 1
ATOM 784 C C . PHE A 1 98 ? -10.660 -1.725 4.644 1.00 96.94 98 PHE A C 1
ATOM 786 O O . PHE A 1 98 ? -11.276 -2.534 5.342 1.00 96.94 98 PHE A O 1
ATOM 793 N N . TRP A 1 99 ? -10.411 -0.480 5.058 1.00 96.94 99 TRP A N 1
ATOM 794 C CA . TRP A 1 99 ? -10.875 0.025 6.347 1.00 96.94 99 TRP A CA 1
ATOM 795 C C . TRP A 1 99 ? -12.399 -0.038 6.463 1.00 96.94 99 TRP A C 1
ATOM 797 O O . TRP A 1 99 ? -12.923 -0.632 7.407 1.00 96.94 99 TRP A O 1
ATOM 807 N N . PHE A 1 100 ? -13.118 0.551 5.501 1.00 96.56 100 PHE A N 1
ATOM 808 C CA . PHE A 1 100 ? -14.580 0.583 5.537 1.00 96.56 100 PHE A CA 1
ATOM 809 C C . PHE A 1 100 ? -15.187 -0.815 5.467 1.00 96.56 100 PHE A C 1
ATOM 811 O O . PHE A 1 100 ? -16.105 -1.113 6.229 1.00 96.56 100 PHE A O 1
ATOM 818 N N . PHE A 1 101 ? -14.646 -1.686 4.616 1.00 96.31 101 PHE A N 1
ATOM 819 C CA . PHE A 1 101 ? -15.093 -3.068 4.496 1.00 96.31 101 PHE A CA 1
ATOM 820 C C . PHE A 1 101 ? -14.977 -3.823 5.828 1.00 96.31 101 PHE A C 1
ATOM 822 O O . PHE A 1 101 ? -15.957 -4.400 6.301 1.00 96.31 101 PHE A O 1
ATOM 829 N N . ASN A 1 102 ? -13.818 -3.755 6.488 1.00 95.38 102 ASN A N 1
ATOM 830 C CA . ASN A 1 102 ? -13.612 -4.430 7.771 1.00 95.38 102 ASN A CA 1
ATOM 831 C C . ASN A 1 102 ? -14.426 -3.802 8.911 1.00 95.38 102 ASN A C 1
ATOM 833 O O . ASN A 1 102 ? -14.902 -4.510 9.798 1.00 95.38 102 ASN A O 1
ATOM 837 N N . LEU A 1 103 ? -14.642 -2.485 8.876 1.00 94.12 103 LEU A N 1
ATOM 838 C CA . LEU A 1 103 ? -15.501 -1.801 9.841 1.00 94.12 103 LEU A CA 1
ATOM 839 C C . LEU A 1 103 ? -16.966 -2.240 9.693 1.00 94.12 103 LEU A C 1
ATOM 841 O O . LEU A 1 103 ? -17.643 -2.452 10.697 1.00 94.12 103 LEU A O 1
ATOM 845 N N . LEU A 1 104 ? -17.455 -2.404 8.459 1.00 94.38 104 LEU A N 1
ATOM 846 C CA . LEU A 1 104 ? -18.792 -2.940 8.190 1.00 94.38 104 LEU A CA 1
ATOM 847 C C . LEU A 1 104 ? -18.914 -4.406 8.618 1.00 94.38 104 LEU A C 1
ATOM 849 O O . LEU A 1 104 ? -19.924 -4.772 9.217 1.00 94.38 104 LEU A O 1
ATOM 853 N N . LEU A 1 105 ? -17.886 -5.223 8.373 1.00 92.62 105 LEU A N 1
ATOM 854 C CA . LEU A 1 105 ? -17.854 -6.615 8.824 1.00 92.62 105 LEU A CA 1
ATOM 855 C C . LEU A 1 105 ? -17.952 -6.728 10.349 1.00 92.62 105 LEU A C 1
ATOM 857 O O . LEU A 1 105 ? -18.809 -7.459 10.832 1.00 92.62 105 LEU A O 1
ATOM 861 N N . LEU A 1 106 ? -17.161 -5.953 11.100 1.00 91.31 106 LEU A N 1
ATOM 862 C CA . LEU A 1 106 ? -17.214 -5.941 12.572 1.00 91.31 106 LEU A CA 1
ATOM 863 C C . LEU A 1 106 ? -18.529 -5.402 13.151 1.00 91.31 106 LEU A C 1
ATOM 865 O O . LEU A 1 106 ? -18.806 -5.600 14.326 1.00 91.31 106 LEU A O 1
ATOM 869 N N . LYS A 1 107 ? -19.322 -4.657 12.374 1.00 87.81 107 LYS A N 1
ATOM 870 C CA . LYS A 1 107 ? -20.668 -4.246 12.806 1.00 87.81 107 LYS A CA 1
ATOM 871 C C . LYS A 1 107 ? -21.694 -5.362 12.635 1.00 87.81 107 LYS A C 1
ATOM 873 O O . LYS A 1 107 ? -22.729 -5.323 13.293 1.00 87.81 107 LYS A O 1
ATOM 878 N N . LYS A 1 108 ? -21.447 -6.291 11.709 1.00 87.31 108 LYS A N 1
ATOM 879 C CA . LYS A 1 108 ? -22.376 -7.366 11.353 1.00 87.31 108 LYS A CA 1
ATOM 880 C C . LYS A 1 108 ? -22.119 -8.658 12.138 1.00 87.31 108 LYS A C 1
ATOM 882 O O . LYS A 1 108 ? -23.066 -9.416 12.328 1.00 87.31 108 LYS A O 1
ATOM 887 N N . PHE A 1 109 ? -20.878 -8.895 12.564 1.00 76.31 109 PHE A N 1
ATOM 888 C CA . PHE A 1 109 ? -20.427 -10.068 13.323 1.00 76.31 109 PHE A CA 1
ATOM 889 C C . PHE A 1 109 ? -19.777 -9.646 14.638 1.00 76.31 109 PHE A C 1
ATOM 891 O O . PHE A 1 109 ? -20.044 -10.315 15.658 1.00 76.31 109 PHE A O 1
#

Organism: NCBI:txid415015

Radius of gyration: 17.64 Å; chains: 1; bounding box: 39×37×47 Å

Secondary structure (DSSP, 8-state):
----TTSSPPHHHHHHHHHHHHHHHHHHHHHHHHHHHHHTT-TTHHHHHHHHHHHHHHHHHHHHHHHTHHHHHHS-HHHHHHHHHHHHHHHHHHHHHHHHHHHHHHHH-

Sequence (109 aa):
MFLGADFPPPIGFLWLILLIAILDFIQYKYLQNFLPQLREKKKNLFIKNFLFFTIGGIAVSLFFLAIKNKITLEIGMSNIIIWIAVLALAGAIYGVCFWFFNLLLLKKF